Protein AF-A0A2P1JHD6-F1 (afdb_monomer)

Secondary structure (DSSP, 8-state):
-THHHHHHHHHHHHHTT--TTS---HHHHHHHHHHHHHHHHHHHHHHHHHHH-SS--HHHHHHHHHHHHHHHHHHHHHHHHHHTHHHHHHHHHHHTTSPPGGG---HHHHHHHHHHHHHHHHHHHHHHHHHHHHHHHHHHGGGGT--SS-----TTS-HHHHHHHHT-

pLDDT: mean 86.76, std 7.17, range [48.41, 95.06]

Organism: Anoplophora chinensis (NCBI:txid217632)

Sequence (168 aa):
MYFSLFNMCIILFNRMGVNPMKRYTMPQVLMYITTLSLQMSIIYLGMLLLVYKENVAITDVTNVMDSFMLISHGITKCTLVFVKRNNIRDLLDRIGNFWKIEDVQDEVERKEHQKYLKFIKTMSFLYNFLCICTTITFSCKPLFGELSFNTYRPERIPFHLLQVYESI

Solvent-accessible surface area (backbone atoms only — not comparable to full-atom values): 9421 Å² total; per-residue (Å²): 127,71,65,69,79,46,45,65,57,49,53,51,26,52,74,52,27,34,35,42,88,58,76,99,42,69,70,32,55,50,40,32,52,49,54,52,52,55,55,51,48,50,48,50,28,25,53,47,34,64,70,72,40,92,77,75,49,73,68,55,53,52,49,30,48,54,51,43,53,53,50,52,50,50,51,51,52,51,49,47,40,50,74,43,14,65,63,52,31,54,52,58,62,48,60,75,72,55,82,57,68,86,75,49,83,53,67,67,63,34,53,51,52,50,52,52,53,50,49,52,51,51,51,53,50,52,50,52,50,51,52,51,50,53,49,50,55,46,62,46,32,50,81,76,76,38,62,65,58,70,50,45,79,56,90,90,54,57,66,68,60,54,42,54,58,66,65,110

Mean predicted aligned error: 6.25 Å

Radius of gyration: 20.88 Å; Cα contacts (8 Å, |Δi|>4): 108; chains: 1; bounding box: 45×35×65 Å

Structure (mmCIF, N/CA/C/O backbone):
data_AF-A0A2P1JHD6-F1
#
_entry.id   AF-A0A2P1JHD6-F1
#
loop_
_atom_site.group_PDB
_atom_site.id
_atom_site.type_symbol
_atom_site.label_atom_id
_atom_site.label_alt_id
_atom_site.label_comp_id
_atom_site.label_asym_id
_atom_site.label_entity_id
_atom_site.label_seq_id
_atom_site.pdbx_PDB_ins_code
_atom_site.Cartn_x
_atom_site.Cartn_y
_atom_site.Cartn_z
_atom_site.occupancy
_atom_site.B_iso_or_equiv
_atom_site.auth_seq_id
_atom_site.auth_comp_id
_atom_site.auth_asym_id
_atom_site.auth_atom_id
_atom_site.pdbx_PDB_model_num
ATOM 1 N N . MET A 1 1 ? 17.722 0.449 -17.058 1.00 48.41 1 MET A N 1
ATOM 2 C CA . MET A 1 1 ? 17.245 1.828 -16.789 1.00 48.41 1 MET A CA 1
ATOM 3 C C . MET A 1 1 ? 15.810 1.881 -16.250 1.00 48.41 1 MET A C 1
ATOM 5 O O . MET A 1 1 ? 15.546 2.724 -15.409 1.00 48.41 1 MET A O 1
ATOM 9 N N . TYR A 1 2 ? 14.898 0.990 -16.665 1.00 56.25 2 TYR A N 1
ATOM 10 C CA . TYR A 1 2 ? 13.502 0.966 -16.185 1.00 56.25 2 TYR A CA 1
ATOM 11 C C . TYR A 1 2 ? 13.303 0.376 -14.780 1.00 56.25 2 TYR A C 1
ATOM 13 O O . TYR A 1 2 ? 12.367 0.744 -14.083 1.00 56.25 2 TYR A O 1
ATOM 21 N N . PHE A 1 3 ? 14.214 -0.484 -14.322 1.00 59.69 3 PHE A N 1
ATOM 22 C CA . PHE A 1 3 ? 14.130 -1.109 -12.997 1.00 59.69 3 PHE A CA 1
ATOM 23 C C . PHE A 1 3 ? 14.204 -0.109 -11.828 1.00 59.69 3 PHE A C 1
ATOM 25 O O . PHE A 1 3 ? 13.641 -0.371 -10.768 1.00 59.69 3 PHE A O 1
ATOM 32 N N . SER A 1 4 ? 14.848 1.053 -12.008 1.00 67.06 4 SER A N 1
ATOM 33 C CA . SER A 1 4 ? 14.936 2.066 -10.947 1.00 67.06 4 SER A CA 1
ATOM 34 C C . SER A 1 4 ? 13.582 2.701 -10.617 1.00 67.06 4 SER A C 1
ATOM 36 O O . SER A 1 4 ? 13.367 3.05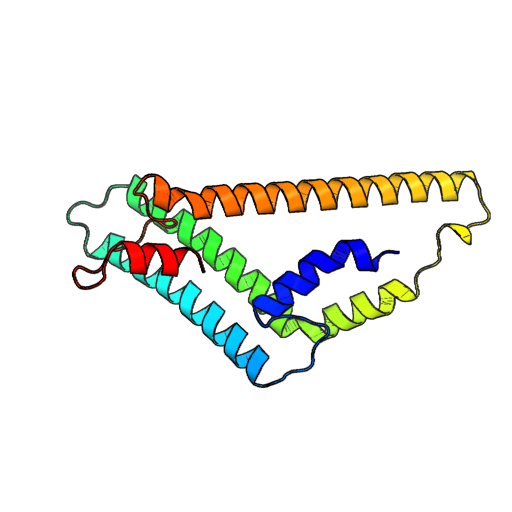8 -9.463 1.00 67.06 4 SER A O 1
ATOM 38 N N . LEU A 1 5 ? 12.655 2.770 -11.583 1.00 71.31 5 LEU A N 1
ATOM 39 C CA . LEU A 1 5 ? 11.283 3.254 -11.372 1.00 71.31 5 LEU A CA 1
ATOM 40 C C . LEU A 1 5 ? 10.517 2.370 -10.384 1.00 71.31 5 LEU A C 1
ATOM 42 O O . LEU A 1 5 ? 9.765 2.866 -9.551 1.00 71.31 5 LEU A O 1
ATOM 46 N N . PHE A 1 6 ? 10.731 1.058 -10.463 1.00 79.50 6 PHE A N 1
ATOM 47 C CA . PHE A 1 6 ? 10.008 0.080 -9.654 1.00 79.50 6 PHE A CA 1
ATOM 48 C C . PHE A 1 6 ? 10.733 -0.289 -8.364 1.00 79.50 6 PHE A C 1
ATOM 50 O O . PHE A 1 6 ? 10.153 -0.967 -7.521 1.00 79.50 6 PHE A O 1
ATOM 57 N N . ASN A 1 7 ? 11.979 0.152 -8.177 1.00 81.88 7 ASN A N 1
ATOM 58 C CA . ASN A 1 7 ? 12.805 -0.287 -7.057 1.00 81.88 7 ASN A CA 1
ATOM 59 C C . ASN A 1 7 ? 12.150 0.025 -5.702 1.00 81.88 7 ASN A C 1
ATOM 61 O O . ASN A 1 7 ? 12.070 -0.841 -4.834 1.00 81.88 7 ASN A O 1
ATOM 65 N N . MET A 1 8 ? 11.586 1.227 -5.553 1.00 80.75 8 MET A N 1
ATOM 66 C CA . MET A 1 8 ? 10.860 1.606 -4.338 1.00 80.75 8 MET A CA 1
ATOM 67 C C . MET A 1 8 ? 9.630 0.714 -4.106 1.00 80.75 8 MET A C 1
ATOM 69 O O . MET A 1 8 ? 9.441 0.204 -3.003 1.00 80.75 8 MET A O 1
ATOM 73 N N . CYS A 1 9 ? 8.842 0.448 -5.151 1.00 84.06 9 CYS A N 1
ATOM 74 C CA . CYS A 1 9 ? 7.679 -0.441 -5.072 1.00 84.06 9 CYS A CA 1
ATOM 75 C C . CYS A 1 9 ? 8.084 -1.870 -4.677 1.00 84.06 9 CYS A C 1
ATOM 77 O O . CYS A 1 9 ? 7.463 -2.470 -3.805 1.00 84.06 9 CYS A O 1
ATOM 79 N N . ILE A 1 10 ? 9.160 -2.406 -5.260 1.00 87.00 10 ILE A N 1
ATOM 80 C CA . ILE A 1 10 ? 9.677 -3.748 -4.952 1.00 87.00 10 ILE A CA 1
ATOM 81 C C . ILE A 1 10 ? 10.149 -3.837 -3.491 1.00 87.00 10 ILE A C 1
ATOM 83 O O . ILE A 1 10 ? 9.898 -4.848 -2.826 1.00 87.00 10 ILE A O 1
ATOM 87 N N . ILE A 1 11 ? 10.793 -2.788 -2.967 1.00 87.12 11 ILE A N 1
ATOM 88 C CA . ILE A 1 11 ? 11.192 -2.706 -1.553 1.00 87.12 11 ILE A CA 1
ATOM 89 C C . ILE A 1 11 ? 9.956 -2.735 -0.643 1.00 87.12 11 ILE A C 1
ATOM 91 O O . ILE A 1 11 ? 9.935 -3.501 0.323 1.00 87.12 11 ILE A O 1
ATOM 95 N N . LEU A 1 12 ? 8.915 -1.962 -0.964 1.00 85.38 12 LEU A N 1
ATOM 96 C CA . LEU A 1 12 ? 7.663 -1.946 -0.201 1.00 85.38 12 LEU A CA 1
ATOM 97 C C . LEU A 1 12 ? 6.954 -3.305 -0.249 1.00 85.38 12 LEU A C 1
ATOM 99 O O . LEU A 1 12 ? 6.604 -3.859 0.792 1.00 85.38 12 LEU A O 1
ATOM 103 N N . PHE A 1 13 ? 6.835 -3.911 -1.432 1.00 90.06 13 PHE A N 1
ATOM 104 C CA . PHE A 1 13 ? 6.261 -5.250 -1.584 1.00 90.06 13 PHE A CA 1
ATOM 105 C C . PHE A 1 13 ? 7.031 -6.305 -0.792 1.00 90.06 13 PHE A C 1
ATOM 107 O O . PHE A 1 13 ? 6.443 -7.268 -0.306 1.00 90.06 13 PHE A O 1
ATOM 114 N N . ASN A 1 14 ? 8.345 -6.137 -0.628 1.00 89.25 14 ASN A N 1
ATOM 115 C CA . ASN A 1 14 ? 9.132 -7.037 0.202 1.00 89.25 14 ASN A CA 1
ATOM 116 C C . ASN A 1 14 ? 8.756 -6.953 1.682 1.00 89.25 14 ASN A C 1
ATOM 118 O O . ASN A 1 14 ? 8.691 -7.992 2.332 1.00 89.25 14 ASN A O 1
ATOM 122 N N . ARG A 1 15 ? 8.502 -5.744 2.193 1.00 85.31 15 ARG A N 1
ATOM 123 C CA . ARG A 1 15 ? 8.084 -5.530 3.586 1.00 85.31 15 ARG A CA 1
ATOM 124 C C . ARG A 1 15 ? 6.668 -6.036 3.854 1.00 85.31 15 ARG A C 1
ATOM 126 O O . ARG A 1 15 ? 6.413 -6.545 4.933 1.00 85.31 15 ARG A O 1
ATOM 133 N N . MET A 1 16 ? 5.794 -5.976 2.853 1.00 86.31 16 MET A N 1
ATOM 134 C CA . MET A 1 16 ? 4.417 -6.484 2.935 1.00 86.31 16 MET A CA 1
ATOM 135 C C . MET A 1 16 ? 4.292 -7.990 2.629 1.00 86.31 16 MET A C 1
ATOM 137 O O . MET A 1 16 ? 3.190 -8.519 2.550 1.00 86.31 16 MET A O 1
ATOM 141 N N . GLY A 1 17 ? 5.401 -8.697 2.378 1.00 88.81 17 GLY A N 1
ATOM 142 C CA . GLY A 1 17 ? 5.376 -10.127 2.040 1.00 88.81 17 GLY A CA 1
ATOM 143 C C . GLY A 1 17 ? 4.858 -10.466 0.633 1.00 88.81 17 GLY A C 1
ATOM 144 O O . GLY A 1 17 ? 4.783 -11.639 0.280 1.00 88.81 17 GLY A O 1
ATOM 145 N N . VAL A 1 18 ? 4.574 -9.467 -0.209 1.00 91.69 18 VAL A N 1
ATOM 146 C CA . VAL A 1 18 ? 3.976 -9.631 -1.550 1.00 91.69 18 VAL A CA 1
ATOM 147 C C . VAL A 1 18 ? 4.970 -9.452 -2.703 1.00 91.69 18 VAL A C 1
ATOM 149 O O . VAL A 1 18 ? 4.570 -9.309 -3.852 1.00 91.69 18 VAL A O 1
ATOM 152 N N . ASN A 1 19 ? 6.282 -9.445 -2.439 1.00 91.44 19 ASN A N 1
ATOM 153 C CA . ASN A 1 19 ? 7.288 -9.209 -3.484 1.00 91.44 19 ASN A CA 1
ATOM 154 C C . ASN A 1 19 ? 7.228 -10.269 -4.606 1.00 91.44 19 ASN A C 1
ATOM 156 O O . ASN A 1 19 ? 7.549 -11.437 -4.344 1.00 91.44 19 ASN A O 1
ATOM 160 N N . PRO A 1 20 ? 6.921 -9.865 -5.857 1.00 88.88 20 PRO A N 1
ATOM 161 C CA . PRO A 1 20 ? 6.754 -10.794 -6.970 1.00 88.88 20 PRO A CA 1
ATOM 162 C C . PRO A 1 20 ? 8.060 -11.470 -7.407 1.00 88.88 20 PRO A C 1
ATOM 164 O O . PRO A 1 20 ? 8.020 -12.577 -7.935 1.00 88.88 20 PRO A O 1
ATOM 167 N N . MET A 1 21 ? 9.216 -10.857 -7.133 1.00 86.56 21 MET A N 1
ATOM 168 C CA . MET A 1 21 ? 10.533 -11.371 -7.534 1.00 86.56 21 MET A CA 1
ATOM 169 C C . MET A 1 21 ? 11.049 -12.494 -6.629 1.00 86.56 21 MET A C 1
ATOM 171 O O . MET A 1 21 ? 11.936 -13.253 -7.016 1.00 86.56 21 MET A O 1
ATOM 175 N N . LYS A 1 22 ? 10.523 -12.614 -5.406 1.00 84.75 22 LYS A N 1
ATOM 176 C CA . LYS A 1 22 ? 10.870 -13.723 -4.505 1.00 84.75 22 LYS A CA 1
ATOM 177 C C . LYS A 1 22 ? 10.038 -14.964 -4.856 1.00 84.75 22 LYS A C 1
ATOM 179 O O . LYS A 1 22 ? 9.076 -14.871 -5.612 1.00 84.75 22 LYS A O 1
ATOM 184 N N . ARG A 1 23 ? 10.403 -16.141 -4.340 1.00 76.94 23 ARG A N 1
ATOM 185 C CA . ARG A 1 23 ? 9.586 -17.374 -4.439 1.00 76.94 23 ARG A CA 1
ATOM 186 C C . ARG A 1 23 ? 8.601 -17.449 -3.266 1.00 76.94 23 ARG A C 1
ATOM 188 O O . ARG A 1 23 ? 8.768 -16.702 -2.312 1.00 76.94 23 ARG A O 1
ATOM 195 N N . TYR A 1 24 ? 7.608 -18.345 -3.304 1.00 78.44 24 TYR A N 1
ATOM 196 C CA . TYR A 1 24 ? 6.730 -18.635 -2.154 1.00 78.44 24 TYR A CA 1
ATOM 197 C C . TYR A 1 24 ? 7.523 -19.251 -0.995 1.00 78.44 24 TYR A C 1
ATOM 199 O O . TYR A 1 24 ? 7.524 -20.461 -0.792 1.00 78.44 24 TYR A O 1
ATOM 207 N N . THR A 1 25 ? 8.240 -18.423 -0.245 1.00 86.06 25 THR A N 1
ATOM 208 C CA . THR A 1 25 ? 8.890 -18.850 0.987 1.00 86.06 25 THR A CA 1
ATOM 209 C C . THR A 1 25 ? 7.912 -18.679 2.142 1.00 86.06 25 THR A C 1
ATOM 211 O O . THR A 1 25 ? 7.147 -17.713 2.177 1.00 86.06 25 THR A O 1
ATOM 214 N N . MET A 1 26 ? 7.943 -19.603 3.105 1.00 88.81 26 MET A N 1
ATOM 215 C CA . MET A 1 26 ? 7.077 -19.540 4.288 1.00 88.81 26 MET A CA 1
ATOM 216 C C . MET A 1 26 ? 7.100 -18.170 4.990 1.00 88.81 26 MET A C 1
ATOM 218 O O . MET A 1 26 ? 6.021 -17.651 5.268 1.00 88.81 26 MET A O 1
ATOM 222 N N . PRO A 1 27 ? 8.260 -17.503 5.185 1.00 89.19 27 PRO A N 1
ATOM 223 C CA . PRO A 1 27 ? 8.284 -16.170 5.785 1.00 89.19 27 PRO A CA 1
ATOM 224 C C . PRO A 1 27 ? 7.471 -15.129 5.010 1.00 89.19 27 PRO A C 1
ATOM 226 O O . PRO A 1 27 ? 6.837 -14.278 5.619 1.00 89.19 27 PRO A O 1
ATOM 229 N N . GLN A 1 28 ? 7.457 -15.184 3.674 1.00 88.81 28 GLN A N 1
ATOM 230 C CA . GLN A 1 28 ? 6.668 -14.244 2.874 1.00 88.81 28 GLN A CA 1
ATOM 231 C C . GLN A 1 28 ? 5.171 -14.463 3.024 1.00 88.81 28 GLN A C 1
ATOM 233 O O . GLN A 1 28 ? 4.426 -13.499 3.171 1.00 88.81 28 GLN A O 1
ATOM 238 N N . VAL A 1 29 ? 4.747 -15.726 2.992 1.00 91.38 29 VAL A N 1
ATOM 239 C CA . VAL A 1 29 ? 3.338 -16.084 3.163 1.00 91.38 29 VAL A CA 1
ATOM 240 C C . VAL A 1 29 ? 2.859 -15.672 4.553 1.00 91.38 29 VAL A C 1
ATOM 242 O O . VAL A 1 29 ? 1.801 -15.065 4.669 1.00 91.38 29 VAL A O 1
ATOM 245 N N . LEU A 1 30 ? 3.669 -15.917 5.587 1.00 93.38 30 LEU A N 1
ATOM 246 C CA . LEU A 1 30 ? 3.369 -15.485 6.951 1.00 93.38 30 LEU A CA 1
ATOM 247 C C . LEU A 1 30 ? 3.277 -13.961 7.063 1.00 93.38 30 LEU A C 1
ATOM 249 O O . LEU A 1 30 ? 2.301 -13.471 7.616 1.00 93.38 30 LEU A O 1
ATOM 253 N N . MET A 1 31 ? 4.228 -13.205 6.497 1.00 91.75 31 MET A N 1
ATOM 254 C CA . MET A 1 31 ? 4.151 -11.736 6.481 1.00 91.75 31 MET A CA 1
ATOM 255 C C . MET A 1 31 ? 2.860 -11.246 5.819 1.00 91.75 31 MET A C 1
ATOM 257 O O . MET A 1 31 ? 2.169 -10.411 6.391 1.00 91.75 31 MET A O 1
ATOM 261 N N . TYR A 1 32 ? 2.499 -11.810 4.664 1.00 93.00 32 TYR A N 1
ATOM 262 C CA . TYR A 1 32 ? 1.263 -11.459 3.966 1.00 93.00 32 TYR A CA 1
ATOM 263 C C . TYR A 1 32 ? 0.007 -11.756 4.804 1.00 93.00 32 TYR A C 1
ATOM 265 O O . TYR A 1 32 ? -0.854 -10.889 4.936 1.00 93.00 32 TYR A O 1
ATOM 273 N N . ILE A 1 33 ? -0.090 -12.949 5.406 1.00 94.31 33 ILE A N 1
ATOM 274 C CA . ILE A 1 33 ? -1.227 -13.329 6.262 1.00 94.31 33 ILE A CA 1
ATOM 275 C C . ILE A 1 33 ? -1.318 -12.414 7.484 1.00 94.31 33 ILE A C 1
ATOM 277 O O . ILE A 1 33 ? -2.416 -11.986 7.842 1.00 94.31 33 ILE A O 1
ATOM 281 N N . THR A 1 34 ? -0.184 -12.082 8.104 1.00 92.62 34 THR A N 1
ATOM 282 C CA . THR A 1 34 ? -0.140 -11.150 9.233 1.00 92.62 34 THR A CA 1
ATOM 283 C C . THR A 1 34 ? -0.639 -9.773 8.807 1.00 92.62 34 THR A C 1
ATOM 285 O O . THR A 1 34 ? -1.543 -9.249 9.447 1.00 92.62 34 THR A O 1
ATOM 288 N N . THR A 1 35 ? -0.141 -9.212 7.699 1.00 90.44 35 THR A N 1
ATOM 289 C CA . THR A 1 35 ? -0.611 -7.918 7.174 1.00 90.44 35 THR A CA 1
ATOM 290 C C . THR A 1 35 ? -2.113 -7.929 6.888 1.00 90.44 35 THR A C 1
ATOM 292 O O . THR A 1 35 ? -2.818 -7.009 7.295 1.00 90.44 35 THR A O 1
ATOM 295 N N . LEU A 1 36 ? -2.625 -8.984 6.245 1.00 92.62 36 LEU A N 1
ATOM 296 C CA . LEU A 1 36 ? -4.057 -9.133 5.979 1.00 92.62 36 LEU A CA 1
ATOM 297 C C . LEU A 1 36 ? -4.870 -9.180 7.280 1.00 92.62 36 LEU A C 1
ATOM 299 O O . LEU A 1 36 ? -5.890 -8.506 7.401 1.00 92.62 36 LEU A O 1
ATOM 303 N N . SER A 1 37 ? -4.407 -9.960 8.259 1.00 93.00 37 SER A N 1
ATOM 304 C CA . SER A 1 37 ? -5.084 -10.110 9.548 1.00 93.00 37 SER A CA 1
ATOM 305 C C . SER A 1 37 ? -5.153 -8.778 10.285 1.00 93.00 37 SER A C 1
ATOM 307 O O . SER A 1 37 ? -6.234 -8.408 10.729 1.00 93.00 37 SER A O 1
ATOM 309 N N . LEU A 1 38 ? -4.040 -8.032 10.336 1.00 91.06 38 LEU A N 1
ATOM 310 C CA . LEU A 1 38 ? -3.971 -6.703 10.950 1.00 91.06 38 LEU A CA 1
ATOM 311 C C . LEU A 1 38 ? -4.985 -5.741 10.313 1.00 91.06 38 LEU A C 1
ATOM 313 O O . LEU A 1 38 ? -5.786 -5.131 11.021 1.00 91.06 38 LEU A O 1
ATOM 317 N N . GLN A 1 39 ? -5.025 -5.680 8.981 1.00 90.81 39 GLN A N 1
ATOM 318 C CA . GLN A 1 39 ? -5.964 -4.828 8.247 1.00 90.81 39 GLN A CA 1
ATOM 319 C C . GLN A 1 39 ? -7.431 -5.204 8.510 1.00 90.81 39 GLN A C 1
ATOM 321 O O . GLN A 1 39 ? -8.265 -4.326 8.734 1.00 90.81 39 GLN A O 1
ATOM 326 N N . MET A 1 40 ? -7.752 -6.500 8.556 1.00 92.75 40 MET A N 1
ATOM 327 C CA . MET A 1 40 ? -9.106 -6.970 8.877 1.00 92.75 40 MET A CA 1
ATOM 328 C C . MET A 1 40 ? -9.524 -6.626 10.310 1.00 92.75 40 MET A C 1
ATOM 330 O O . MET A 1 40 ? -10.680 -6.274 10.544 1.00 92.75 40 MET A O 1
ATOM 334 N N . SER A 1 41 ? -8.605 -6.675 11.274 1.00 92.19 41 SER A N 1
ATOM 335 C CA . SER A 1 41 ? -8.906 -6.251 12.645 1.00 92.19 41 SER A CA 1
ATOM 336 C C . SER A 1 41 ? -9.171 -4.749 12.769 1.00 92.19 41 SER A C 1
ATOM 338 O O . SER A 1 41 ? -10.003 -4.378 13.591 1.00 92.19 41 SER A O 1
ATOM 340 N N . ILE A 1 42 ? -8.575 -3.887 11.935 1.00 90.81 42 ILE A N 1
ATOM 341 C CA . ILE A 1 42 ? -8.933 -2.455 11.902 1.00 90.81 42 ILE A CA 1
ATOM 342 C C . ILE A 1 42 ? -10.387 -2.279 11.434 1.00 90.81 42 ILE A C 1
ATOM 344 O O . ILE A 1 42 ? -11.143 -1.525 12.047 1.00 90.81 42 ILE A O 1
ATOM 348 N N . ILE A 1 43 ? -10.819 -3.027 10.408 1.00 92.69 43 ILE A N 1
ATOM 349 C CA . ILE A 1 43 ? -12.227 -3.034 9.963 1.00 92.69 43 ILE A CA 1
ATOM 350 C C . ILE A 1 43 ? -13.145 -3.478 11.108 1.00 92.69 43 ILE A C 1
ATOM 352 O O . ILE A 1 43 ? -14.154 -2.834 11.394 1.00 92.69 43 ILE A O 1
ATOM 356 N N . TYR A 1 44 ? -12.777 -4.552 11.807 1.00 93.25 44 TYR A N 1
ATOM 357 C CA . TYR A 1 44 ? -13.529 -5.034 12.962 1.00 93.25 44 TYR A CA 1
ATOM 358 C C . TYR A 1 44 ? -13.637 -3.978 14.076 1.00 93.25 44 TYR A C 1
ATOM 360 O O . TYR A 1 44 ? -14.730 -3.739 14.586 1.00 93.25 44 TYR A O 1
ATOM 368 N N . LEU A 1 45 ? -12.542 -3.290 14.417 1.00 91.75 45 LEU A N 1
ATOM 369 C CA . LEU A 1 45 ? -12.563 -2.212 15.411 1.00 91.75 45 LEU A CA 1
ATOM 370 C C . LEU A 1 45 ? -13.418 -1.018 14.956 1.00 91.75 45 LEU A C 1
ATOM 372 O O . LEU A 1 45 ? -14.092 -0.406 15.781 1.00 91.75 45 LEU A O 1
ATOM 376 N N . GLY A 1 46 ? -13.444 -0.700 13.659 1.00 91.75 46 GLY A N 1
ATOM 377 C CA . GLY A 1 46 ? -14.363 0.300 13.108 1.00 91.75 46 GLY A CA 1
ATOM 378 C C . GLY A 1 46 ? -15.835 -0.114 13.235 1.00 91.75 46 GLY A C 1
ATOM 379 O O . GLY A 1 46 ? -16.673 0.710 13.587 1.00 91.75 46 GLY A O 1
ATOM 380 N N . MET A 1 47 ? -16.160 -1.399 13.049 1.00 92.69 47 MET A N 1
ATOM 381 C CA . MET A 1 47 ? -17.519 -1.907 13.296 1.00 92.69 47 MET A CA 1
ATOM 382 C C . MET A 1 47 ? -17.905 -1.797 14.770 1.00 92.69 47 MET A C 1
ATOM 384 O O . M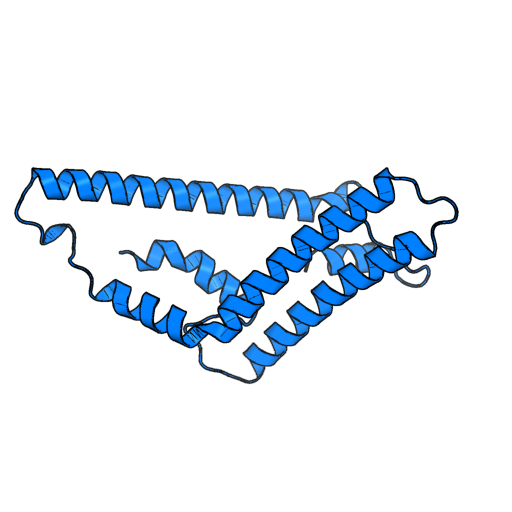ET A 1 47 ? -19.004 -1.345 15.087 1.00 92.69 47 MET A O 1
ATOM 388 N N . LEU A 1 48 ? -16.998 -2.172 15.677 1.00 92.62 48 LEU A N 1
ATOM 389 C CA . LEU A 1 48 ? -17.234 -2.047 17.114 1.00 92.62 48 LEU A CA 1
ATOM 390 C C . LEU A 1 48 ? -17.492 -0.598 17.535 1.00 92.62 48 LEU A C 1
ATOM 392 O O . LEU A 1 48 ? -18.282 -0.376 18.450 1.00 92.62 48 LEU A O 1
ATOM 396 N N . LEU A 1 49 ? -16.882 0.381 16.856 1.00 91.25 49 LEU A N 1
ATOM 397 C CA . LEU A 1 49 ? -17.109 1.797 17.146 1.00 91.25 49 LEU A CA 1
ATOM 398 C C . LEU A 1 49 ? -18.577 2.160 16.934 1.00 91.25 49 LEU A C 1
ATOM 400 O O . LEU A 1 49 ? -19.160 2.841 17.768 1.00 91.25 49 LEU A O 1
ATOM 404 N N . LEU A 1 50 ? -19.180 1.674 15.849 1.00 91.69 50 LEU A N 1
ATOM 405 C CA . LEU A 1 50 ? -20.586 1.932 15.538 1.00 91.69 50 LEU A CA 1
ATOM 406 C C . LEU A 1 50 ? -21.541 1.169 16.465 1.00 91.69 50 LEU A C 1
ATOM 408 O O . LEU A 1 50 ? -22.634 1.650 16.730 1.00 91.69 50 LEU A O 1
ATOM 412 N N . VAL A 1 51 ? -21.141 -0.006 16.960 1.00 91.88 51 VAL A N 1
ATOM 413 C CA . VAL A 1 51 ? -21.981 -0.836 17.842 1.00 91.88 51 VAL A CA 1
ATOM 414 C C . VAL A 1 51 ? -21.996 -0.316 19.279 1.00 91.88 51 VAL A C 1
ATOM 416 O O . VAL A 1 51 ? -23.049 -0.294 19.907 1.00 91.88 51 VAL A O 1
ATOM 419 N N . TYR A 1 52 ? -20.839 0.080 19.813 1.00 90.12 52 TYR A N 1
ATOM 420 C CA . TYR A 1 52 ? -20.709 0.478 21.219 1.00 90.12 52 TYR A CA 1
ATOM 421 C C . TYR A 1 52 ? -20.922 1.971 21.472 1.00 90.12 52 TYR A C 1
ATOM 423 O O . TYR A 1 52 ? -21.023 2.382 22.627 1.00 90.12 52 TYR A O 1
ATOM 431 N N . LYS A 1 53 ? -20.979 2.803 20.429 1.00 88.19 53 LYS A N 1
ATOM 432 C CA . LYS A 1 53 ? -21.242 4.233 20.593 1.00 88.19 53 LYS A CA 1
ATOM 433 C C . LYS A 1 53 ? -22.732 4.459 20.862 1.00 88.19 53 LYS A C 1
ATOM 435 O O . LYS A 1 53 ? -23.562 4.160 20.014 1.00 88.19 53 LYS A O 1
ATOM 440 N N . GLU A 1 54 ? -23.056 5.028 22.025 1.00 85.88 54 GLU A N 1
ATOM 441 C CA . GLU A 1 54 ? -24.447 5.250 22.469 1.00 85.88 54 GLU A CA 1
ATOM 442 C C . GLU A 1 54 ? -25.278 6.077 21.479 1.00 85.88 54 GLU A C 1
ATOM 444 O O . GLU A 1 54 ? -26.449 5.787 21.256 1.00 85.88 54 GLU A O 1
ATOM 449 N N . ASN A 1 55 ? -24.667 7.097 20.869 1.00 88.31 55 ASN A N 1
ATOM 450 C CA . ASN A 1 55 ? -25.299 7.948 19.867 1.00 88.31 55 ASN A CA 1
ATOM 451 C C . ASN A 1 55 ? -24.424 7.995 18.616 1.00 88.31 55 ASN A C 1
ATOM 453 O O . ASN A 1 55 ? -23.396 8.678 18.583 1.00 88.31 55 ASN A O 1
ATOM 457 N N . VAL A 1 56 ? -24.834 7.252 17.591 1.00 89.94 56 VAL A N 1
ATOM 458 C CA . VAL A 1 56 ? -24.150 7.213 16.297 1.00 89.94 56 VAL A CA 1
ATOM 459 C C . VAL A 1 56 ? -24.660 8.359 15.431 1.00 89.94 56 VAL A C 1
ATOM 461 O O . VAL A 1 56 ? -25.825 8.382 15.033 1.00 89.94 56 VAL A O 1
ATOM 464 N N . ALA A 1 57 ? -23.783 9.310 15.115 1.00 92.75 57 ALA A N 1
ATOM 465 C CA . ALA A 1 57 ? -24.072 10.338 14.128 1.00 92.75 57 ALA A CA 1
ATOM 466 C C . ALA A 1 57 ? -23.788 9.817 12.711 1.00 92.75 57 ALA A C 1
ATOM 468 O O . ALA A 1 57 ? -22.953 8.935 12.506 1.00 92.75 57 ALA A O 1
ATOM 469 N N . ILE A 1 58 ? -24.423 10.419 11.700 1.00 92.12 58 ILE A N 1
ATOM 470 C CA . ILE A 1 58 ? -24.155 10.094 10.286 1.00 92.12 58 ILE A CA 1
ATOM 471 C C . ILE A 1 58 ? -22.665 10.270 9.960 1.00 92.12 58 ILE A C 1
ATOM 473 O O . ILE A 1 58 ? -22.092 9.451 9.248 1.00 92.12 58 ILE A O 1
ATOM 477 N N . THR A 1 59 ? -22.027 11.289 10.540 1.00 90.06 59 THR A N 1
ATOM 478 C CA . THR A 1 59 ? -20.592 11.557 10.379 1.00 90.06 59 THR A CA 1
ATOM 479 C C . THR A 1 59 ? -19.713 10.411 10.872 1.00 90.06 59 THR A C 1
ATOM 481 O O . THR A 1 59 ? -18.655 10.165 10.303 1.00 90.06 59 THR A O 1
ATOM 484 N N . ASP A 1 60 ? -20.136 9.679 11.906 1.00 88.31 60 ASP A N 1
ATOM 485 C CA . ASP A 1 60 ? -19.387 8.521 12.401 1.00 88.31 60 ASP A CA 1
ATOM 486 C C . ASP A 1 60 ? -19.439 7.374 11.396 1.00 88.31 60 ASP A C 1
ATOM 488 O O . ASP A 1 60 ? -18.421 6.752 11.098 1.00 88.31 60 ASP A O 1
ATOM 492 N N . VAL A 1 61 ? -20.621 7.135 10.825 1.00 91.38 61 VAL A N 1
ATOM 493 C CA . VAL A 1 61 ? -20.825 6.098 9.810 1.00 91.38 61 VAL A CA 1
ATOM 494 C C . VAL A 1 61 ? -20.000 6.404 8.566 1.00 91.38 61 VAL A C 1
ATOM 496 O O . VAL A 1 61 ? -19.295 5.521 8.080 1.00 91.38 61 VAL A O 1
ATOM 499 N N . THR A 1 62 ? -20.037 7.644 8.068 1.00 92.81 62 THR A N 1
ATOM 500 C CA . THR A 1 62 ? -19.251 8.033 6.887 1.00 92.81 62 THR A CA 1
ATOM 501 C C . THR A 1 62 ? -17.753 7.896 7.146 1.00 92.81 62 THR A C 1
ATOM 503 O O . THR A 1 62 ? -17.050 7.314 6.329 1.00 92.81 62 THR A O 1
ATOM 506 N N . ASN A 1 63 ? -17.272 8.311 8.321 1.00 88.38 63 ASN A N 1
ATOM 507 C CA . ASN A 1 63 ? -15.860 8.212 8.694 1.00 88.38 63 ASN A CA 1
ATOM 508 C C . ASN A 1 63 ? -15.353 6.759 8.792 1.00 88.38 63 ASN A C 1
ATOM 510 O O . ASN A 1 63 ? -14.220 6.454 8.398 1.00 88.38 63 ASN A O 1
ATOM 514 N N . VAL A 1 64 ? -16.178 5.852 9.326 1.00 90.94 64 VAL A N 1
ATOM 515 C CA . VAL A 1 64 ? -15.862 4.416 9.371 1.00 90.94 64 VAL A CA 1
ATOM 516 C C . VAL A 1 64 ? -15.912 3.812 7.965 1.00 90.94 64 VAL A C 1
ATOM 518 O O . VAL A 1 64 ? -15.014 3.055 7.598 1.00 90.94 64 VAL A O 1
ATOM 521 N N . MET A 1 65 ? -16.901 4.184 7.146 1.00 92.75 65 MET A N 1
ATOM 522 C CA . MET A 1 65 ? -16.997 3.727 5.755 1.00 92.75 65 MET A CA 1
ATOM 523 C C . MET A 1 65 ? -15.803 4.170 4.909 1.00 92.75 65 MET A C 1
ATOM 525 O O . MET A 1 65 ? -15.255 3.346 4.178 1.00 92.75 65 MET A O 1
ATOM 529 N N . ASP A 1 66 ? -15.342 5.412 5.048 1.00 90.19 66 ASP A N 1
ATOM 530 C CA . ASP A 1 66 ? -14.143 5.901 4.360 1.00 90.19 66 ASP A CA 1
ATOM 531 C C . ASP A 1 66 ? -12.913 5.062 4.734 1.00 90.19 66 ASP A C 1
ATOM 533 O O . ASP A 1 66 ? -12.146 4.630 3.867 1.00 90.19 66 ASP A O 1
ATOM 537 N N . SER A 1 67 ? -12.769 4.742 6.025 1.00 90.19 67 SER A N 1
ATOM 53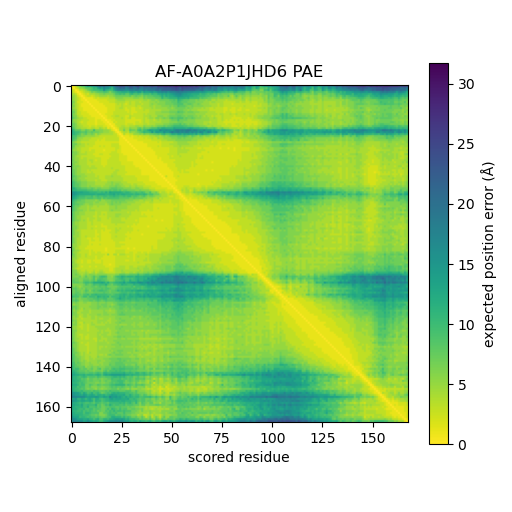8 C CA . SER A 1 67 ? -11.701 3.865 6.518 1.00 90.19 67 SER A CA 1
ATOM 539 C C . SER A 1 67 ? -11.813 2.458 5.919 1.00 90.19 67 SER A C 1
ATOM 541 O O . SER A 1 67 ? -10.814 1.885 5.482 1.00 90.19 67 SER A O 1
ATOM 543 N N . PHE A 1 68 ? -13.025 1.904 5.824 1.00 93.00 68 PHE A N 1
ATOM 544 C CA . PHE A 1 68 ? -13.253 0.583 5.236 1.00 93.00 68 PHE A CA 1
ATOM 545 C C . PHE A 1 68 ? -12.946 0.548 3.748 1.00 93.00 68 PHE A C 1
ATOM 547 O O . PHE A 1 68 ? -12.318 -0.407 3.291 1.00 93.00 68 PHE A O 1
ATOM 554 N N . MET A 1 69 ? -13.358 1.565 2.989 1.00 93.06 69 MET A N 1
ATOM 555 C CA . MET A 1 69 ? -13.049 1.654 1.564 1.00 93.06 69 MET A CA 1
ATOM 556 C C . MET A 1 69 ? -11.539 1.732 1.342 1.00 93.06 69 MET A C 1
ATOM 558 O O . MET A 1 69 ? -11.010 1.011 0.493 1.00 93.06 69 MET A O 1
ATOM 562 N N . LEU A 1 70 ? -10.834 2.540 2.140 1.00 90.38 70 LEU A N 1
ATOM 563 C CA . LEU A 1 70 ? -9.382 2.680 2.058 1.00 90.38 70 LEU A CA 1
ATOM 564 C C . LEU A 1 70 ? -8.661 1.358 2.360 1.00 90.38 70 LEU A C 1
ATOM 566 O O . LEU A 1 70 ? -7.817 0.917 1.575 1.00 90.38 70 LEU A O 1
ATOM 570 N N . ILE A 1 71 ? -9.026 0.689 3.457 1.00 91.56 71 ILE A N 1
ATOM 571 C CA . ILE A 1 71 ? -8.419 -0.589 3.851 1.00 91.56 71 ILE A CA 1
ATOM 572 C C . ILE A 1 71 ? -8.761 -1.681 2.832 1.00 91.56 71 ILE A C 1
ATOM 574 O O . ILE A 1 71 ? -7.873 -2.410 2.394 1.00 91.56 71 ILE A O 1
ATOM 578 N N . SER A 1 72 ? -10.014 -1.758 2.376 1.00 93.19 72 SER A N 1
ATOM 579 C CA . SER A 1 72 ? -10.448 -2.730 1.363 1.00 93.19 72 SER A CA 1
ATOM 580 C C . SER A 1 72 ? -9.710 -2.539 0.039 1.00 93.19 72 SER A C 1
ATOM 582 O O . SER A 1 72 ? -9.322 -3.519 -0.607 1.00 93.19 72 SER A O 1
ATOM 584 N N . HIS A 1 73 ? -9.460 -1.288 -0.359 1.00 92.62 73 HIS A N 1
ATOM 585 C CA . HIS A 1 73 ? -8.632 -0.978 -1.519 1.00 92.62 73 HIS A CA 1
ATOM 586 C C . HIS A 1 73 ? -7.206 -1.518 -1.340 1.00 92.62 73 HIS A C 1
ATOM 588 O O . HIS A 1 73 ? -6.697 -2.208 -2.227 1.00 92.62 73 HIS A O 1
ATOM 594 N N . GLY A 1 74 ? -6.590 -1.269 -0.179 1.00 90.50 74 GLY A N 1
ATOM 595 C CA . GLY A 1 74 ? -5.267 -1.787 0.180 1.00 90.50 74 GLY A CA 1
ATOM 596 C C . GLY A 1 74 ? -5.197 -3.316 0.142 1.00 90.50 74 GLY A C 1
ATOM 597 O O . GLY A 1 74 ? -4.358 -3.873 -0.572 1.00 90.50 74 GLY A O 1
ATOM 598 N N . ILE A 1 75 ? -6.133 -3.994 0.816 1.00 93.44 75 ILE A N 1
ATOM 599 C CA . ILE A 1 75 ? -6.263 -5.460 0.829 1.00 93.44 75 ILE A CA 1
ATOM 600 C C . ILE A 1 75 ? -6.364 -5.997 -0.597 1.00 93.44 75 ILE A C 1
ATOM 602 O O . ILE A 1 75 ? -5.634 -6.918 -0.968 1.00 93.44 75 ILE A O 1
ATOM 606 N N . THR A 1 76 ? -7.236 -5.411 -1.422 1.00 95.06 76 THR A N 1
ATOM 607 C CA . THR A 1 76 ? -7.458 -5.861 -2.802 1.00 95.06 76 THR A CA 1
ATOM 608 C C . THR A 1 76 ? -6.179 -5.750 -3.628 1.00 95.06 76 THR A C 1
ATOM 610 O O . THR A 1 76 ? -5.818 -6.692 -4.335 1.00 95.06 76 THR A O 1
ATOM 613 N N . LYS A 1 77 ? -5.450 -4.630 -3.524 1.00 92.31 77 LYS A N 1
ATOM 614 C CA . LYS A 1 77 ? -4.181 -4.434 -4.240 1.00 92.31 77 LYS A CA 1
ATOM 615 C C . LYS A 1 77 ? -3.103 -5.405 -3.760 1.00 92.31 77 LYS A C 1
ATOM 617 O O . LYS A 1 77 ? -2.472 -6.048 -4.597 1.00 92.31 77 LYS A O 1
ATOM 622 N N . CYS A 1 78 ? -2.922 -5.565 -2.450 1.00 92.00 78 CYS A N 1
ATOM 623 C CA . CYS A 1 78 ? -1.954 -6.508 -1.883 1.00 92.00 78 CYS A CA 1
ATOM 624 C C . CYS A 1 78 ? -2.264 -7.953 -2.291 1.00 92.00 78 CYS A C 1
ATOM 626 O O . CYS A 1 78 ? -1.376 -8.669 -2.756 1.00 92.00 78 CYS A O 1
ATOM 628 N N . THR A 1 79 ? -3.533 -8.353 -2.200 1.00 94.81 79 THR A N 1
ATOM 629 C CA . THR A 1 79 ? -4.007 -9.681 -2.610 1.00 94.81 79 THR A CA 1
ATOM 630 C C . THR A 1 79 ? -3.770 -9.906 -4.097 1.00 94.81 79 THR A C 1
ATOM 632 O O . THR A 1 79 ? -3.250 -10.950 -4.487 1.00 94.81 79 THR A O 1
ATOM 635 N N . LEU A 1 80 ? -4.083 -8.920 -4.945 1.00 94.69 80 LEU A N 1
ATOM 636 C CA . LEU A 1 80 ? -3.845 -9.010 -6.384 1.00 94.69 80 LEU A CA 1
ATOM 637 C C . LEU A 1 80 ? -2.359 -9.221 -6.688 1.00 94.69 80 LEU A C 1
ATOM 639 O O . LEU A 1 80 ? -2.027 -10.102 -7.481 1.00 94.69 80 LEU A O 1
ATOM 643 N N . VAL A 1 81 ? -1.470 -8.457 -6.044 1.00 92.69 81 VAL A N 1
ATOM 644 C CA . VAL A 1 81 ? -0.018 -8.600 -6.224 1.00 92.69 81 VAL A CA 1
ATOM 645 C C . VAL A 1 81 ? 0.460 -9.976 -5.757 1.00 92.69 81 VAL A C 1
ATOM 647 O O . VAL A 1 81 ? 1.239 -10.616 -6.461 1.00 92.69 81 VAL A O 1
ATOM 650 N N . PHE A 1 82 ? -0.039 -10.470 -4.623 1.00 93.62 82 PHE A N 1
ATOM 651 C CA . PHE A 1 82 ? 0.322 -11.783 -4.089 1.00 93.62 82 PHE A CA 1
ATOM 652 C C . PHE A 1 82 ? -0.161 -12.943 -4.978 1.00 93.62 82 PHE A C 1
ATOM 654 O O . PHE A 1 82 ? 0.604 -13.863 -5.276 1.00 93.62 82 PHE A O 1
ATOM 661 N N . VAL A 1 83 ? -1.416 -12.895 -5.436 1.00 93.75 83 VAL A N 1
ATOM 662 C CA . VAL A 1 83 ? -2.048 -13.946 -6.253 1.00 93.75 83 VAL A CA 1
ATOM 663 C C . VAL A 1 83 ? -1.516 -13.938 -7.685 1.00 93.75 83 VAL A C 1
ATOM 665 O O . VAL A 1 83 ? -1.220 -14.991 -8.246 1.00 93.75 83 VAL A O 1
ATOM 668 N N . LYS A 1 84 ? -1.364 -12.759 -8.298 1.00 94.12 84 LYS A N 1
ATOM 669 C CA . LYS A 1 84 ? -0.878 -12.604 -9.680 1.00 94.12 84 LYS A CA 1
ATOM 670 C C . LYS A 1 84 ? 0.633 -12.383 -9.757 1.00 94.12 84 LYS A C 1
ATOM 672 O O . LYS A 1 84 ? 1.131 -11.936 -10.789 1.00 94.12 84 LYS A O 1
ATOM 677 N N . ARG A 1 85 ? 1.378 -12.733 -8.704 1.00 91.00 85 ARG A N 1
ATOM 678 C CA . ARG A 1 85 ? 2.824 -12.483 -8.603 1.00 91.00 85 ARG A CA 1
ATOM 679 C C . ARG A 1 85 ? 3.625 -13.014 -9.790 1.00 91.00 85 ARG A C 1
ATOM 681 O O . ARG A 1 85 ? 4.554 -12.344 -10.219 1.00 91.00 85 ARG A O 1
ATOM 688 N N . ASN A 1 86 ? 3.261 -14.186 -10.323 1.00 91.31 86 ASN A N 1
ATOM 689 C CA . ASN A 1 86 ? 3.973 -14.804 -11.442 1.00 91.31 86 ASN A CA 1
ATOM 690 C C . ASN A 1 86 ? 3.790 -13.965 -12.708 1.00 91.31 86 ASN A C 1
ATOM 692 O O . ASN A 1 86 ? 4.770 -13.606 -13.341 1.00 91.31 86 ASN A O 1
ATOM 696 N N . ASN A 1 87 ? 2.559 -13.535 -12.997 1.00 93.12 87 ASN A N 1
ATOM 697 C CA . ASN A 1 87 ? 2.278 -12.657 -14.133 1.00 93.12 87 ASN A CA 1
ATOM 698 C C . ASN A 1 87 ? 3.011 -11.313 -13.998 1.00 93.12 87 ASN A C 1
ATOM 700 O O . ASN A 1 87 ? 3.543 -10.796 -14.974 1.00 93.12 87 ASN A O 1
ATOM 704 N N . ILE A 1 88 ? 3.045 -10.740 -12.789 1.00 90.88 88 ILE A N 1
ATOM 705 C CA . ILE A 1 88 ? 3.756 -9.480 -12.526 1.00 90.88 88 ILE A CA 1
ATOM 706 C C . ILE A 1 88 ? 5.263 -9.669 -12.704 1.00 90.88 88 ILE A C 1
ATOM 708 O O . ILE A 1 88 ? 5.917 -8.827 -13.311 1.00 90.88 88 ILE A O 1
ATOM 712 N N . ARG A 1 89 ? 5.816 -10.775 -12.203 1.00 90.06 89 ARG A N 1
ATOM 713 C CA . ARG A 1 89 ? 7.223 -11.120 -12.386 1.00 90.06 89 ARG A CA 1
ATOM 714 C C . ARG A 1 89 ? 7.566 -11.288 -13.862 1.00 90.06 89 ARG A C 1
ATOM 716 O O . ARG A 1 89 ? 8.531 -10.685 -14.307 1.00 90.06 89 ARG A O 1
ATOM 723 N N . ASP A 1 90 ? 6.755 -12.019 -14.619 1.00 90.81 90 ASP A N 1
ATOM 724 C CA . ASP A 1 90 ? 6.963 -12.208 -16.056 1.00 90.81 90 ASP A CA 1
ATOM 725 C C . ASP A 1 90 ? 6.959 -10.869 -16.802 1.00 90.81 90 ASP A C 1
ATOM 727 O O . ASP A 1 90 ? 7.765 -10.658 -17.706 1.00 90.81 90 ASP A O 1
ATOM 731 N N . LEU A 1 91 ? 6.082 -9.937 -16.413 1.00 88.88 91 LEU A N 1
ATOM 732 C CA . LEU A 1 91 ? 6.090 -8.577 -16.952 1.00 88.88 91 LEU A CA 1
ATOM 733 C C . LEU A 1 91 ? 7.385 -7.841 -16.594 1.00 88.88 91 LEU A C 1
ATOM 735 O O . LEU A 1 91 ? 8.000 -7.259 -17.481 1.00 88.88 91 LEU A O 1
ATOM 739 N N . LEU A 1 92 ? 7.822 -7.890 -15.331 1.00 86.81 92 LEU A N 1
ATOM 740 C CA . LEU A 1 92 ? 9.063 -7.249 -14.880 1.00 86.81 92 LEU A CA 1
ATOM 741 C C . LEU A 1 92 ? 10.305 -7.820 -15.578 1.00 86.81 92 LEU A C 1
ATOM 743 O O . LEU A 1 92 ? 11.179 -7.053 -15.979 1.00 86.81 92 LEU A O 1
ATOM 747 N N . ASP A 1 93 ? 10.365 -9.136 -15.775 1.00 86.62 93 ASP A N 1
ATOM 748 C CA . ASP A 1 93 ? 11.465 -9.806 -16.471 1.00 86.62 93 ASP A CA 1
ATOM 749 C C . ASP A 1 93 ? 11.482 -9.412 -17.962 1.00 86.62 93 ASP A C 1
ATOM 751 O O . ASP A 1 93 ? 12.543 -9.148 -18.532 1.00 86.62 93 ASP A O 1
ATOM 755 N N . ARG A 1 94 ? 10.306 -9.245 -18.589 1.00 86.56 94 ARG A N 1
ATOM 756 C CA . ARG A 1 94 ? 10.185 -8.755 -19.975 1.00 86.56 94 ARG A CA 1
ATOM 757 C C . ARG A 1 94 ? 10.575 -7.289 -20.145 1.00 86.56 94 ARG A C 1
ATOM 759 O O . ARG A 1 94 ? 10.941 -6.910 -21.254 1.00 86.56 94 ARG A O 1
ATOM 766 N N . ILE A 1 95 ? 10.560 -6.471 -19.085 1.00 80.69 95 ILE A N 1
ATOM 767 C CA . ILE A 1 95 ? 10.963 -5.057 -19.180 1.00 80.69 95 ILE A CA 1
ATOM 768 C C . ILE A 1 95 ? 12.416 -4.912 -19.663 1.00 80.69 95 ILE A C 1
ATOM 770 O O . ILE A 1 95 ? 12.750 -3.945 -20.347 1.00 80.69 95 ILE A O 1
ATOM 774 N N . GLY A 1 96 ? 13.281 -5.877 -19.337 1.00 71.50 96 GLY A N 1
ATOM 775 C CA . GLY A 1 96 ? 14.670 -5.895 -19.800 1.00 71.50 96 GLY A CA 1
ATOM 776 C C . GLY A 1 96 ? 14.836 -6.139 -21.303 1.00 71.50 96 GLY A C 1
ATOM 777 O O . GLY A 1 96 ? 15.895 -5.823 -21.838 1.00 71.50 96 GLY A O 1
ATOM 778 N N . ASN A 1 97 ? 13.801 -6.656 -21.972 1.00 79.62 97 ASN A N 1
ATOM 779 C CA . ASN A 1 97 ? 13.837 -7.045 -23.382 1.00 79.62 97 ASN A CA 1
ATOM 780 C C . ASN A 1 97 ? 13.288 -5.966 -24.328 1.00 79.62 97 ASN A C 1
ATOM 782 O O . ASN A 1 97 ? 13.313 -6.163 -25.541 1.00 79.62 97 ASN A O 1
ATOM 786 N N . PHE A 1 98 ? 12.765 -4.849 -23.809 1.00 77.31 98 PHE A N 1
ATOM 787 C CA . PHE A 1 98 ? 12.346 -3.739 -24.667 1.00 77.31 98 PHE A CA 1
ATOM 788 C C . PHE A 1 98 ? 13.556 -3.040 -25.289 1.00 77.31 98 PHE A C 1
ATOM 790 O O . PHE A 1 98 ? 14.614 -2.935 -24.662 1.00 77.31 98 PHE A O 1
ATOM 797 N N . TRP A 1 99 ? 13.370 -2.529 -26.510 1.00 72.25 99 TRP A N 1
ATOM 798 C CA . TRP A 1 99 ? 14.382 -1.749 -27.217 1.00 72.25 99 TRP A CA 1
ATOM 799 C C . TRP A 1 99 ? 14.873 -0.590 -26.357 1.00 72.25 99 TRP A C 1
ATOM 801 O O . TRP A 1 99 ? 14.090 0.096 -25.684 1.00 72.25 99 TRP A O 1
ATOM 811 N N . LYS A 1 100 ? 16.187 -0.374 -26.366 1.00 81.38 100 LYS A N 1
ATOM 812 C CA . LYS A 1 100 ? 16.753 0.789 -25.702 1.00 81.38 100 LYS A CA 1
ATOM 813 C C . LYS A 1 100 ? 16.488 2.007 -26.578 1.00 81.38 100 LYS A C 1
ATOM 815 O O . LYS A 1 100 ? 16.502 1.924 -27.802 1.00 81.38 100 LYS A O 1
ATOM 820 N N . ILE A 1 101 ? 16.240 3.149 -25.949 1.00 82.25 101 ILE A N 1
ATOM 821 C CA . ILE A 1 101 ? 15.944 4.393 -26.673 1.00 82.25 101 ILE A CA 1
ATOM 822 C C . ILE A 1 101 ? 17.149 4.811 -27.528 1.00 82.25 101 ILE A C 1
ATOM 824 O O . ILE A 1 101 ? 16.993 5.442 -28.569 1.00 82.25 101 ILE A O 1
ATOM 828 N N . GLU A 1 102 ? 18.350 4.439 -27.092 1.00 84.00 102 GLU A N 1
ATOM 829 C CA . GLU A 1 102 ? 19.604 4.663 -27.800 1.00 84.00 102 GLU A CA 1
ATOM 830 C C . GLU A 1 102 ? 19.685 3.897 -29.131 1.00 84.00 102 GLU A C 1
ATOM 832 O O . GLU A 1 102 ? 20.374 4.360 -30.037 1.00 84.00 102 GLU A O 1
ATOM 837 N N . ASP A 1 103 ? 18.953 2.785 -29.271 1.00 86.12 103 ASP A N 1
ATOM 838 C CA . ASP A 1 103 ? 18.969 1.929 -30.465 1.00 86.12 103 ASP A CA 1
ATOM 839 C C . ASP A 1 103 ? 18.024 2.445 -31.577 1.00 86.12 103 ASP A C 1
ATOM 841 O O . ASP A 1 103 ? 18.066 1.957 -32.710 1.00 86.12 103 ASP A O 1
ATOM 845 N N . VAL A 1 104 ? 17.183 3.448 -31.280 1.00 86.88 104 VAL A N 1
ATOM 846 C CA . VAL A 1 104 ? 16.254 4.07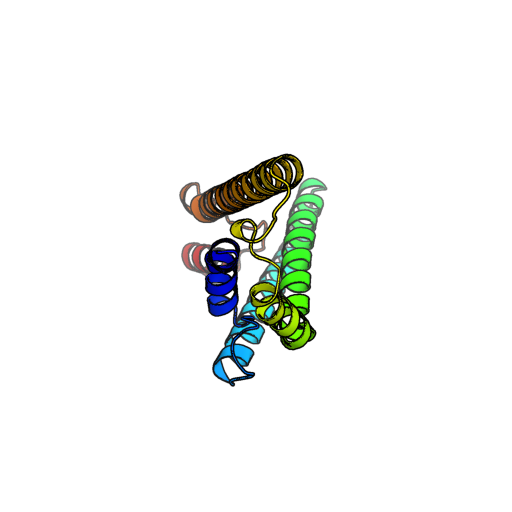3 -32.238 1.00 86.88 104 VAL A CA 1
ATOM 847 C C . VAL A 1 104 ? 17.030 4.988 -33.191 1.00 86.88 104 VAL A C 1
ATOM 849 O O . VAL A 1 104 ? 17.646 5.969 -32.764 1.00 86.88 104 VAL A O 1
ATOM 852 N N . GLN A 1 105 ? 16.996 4.659 -34.487 1.00 90.25 105 GLN A N 1
ATOM 853 C CA . GLN A 1 105 ? 17.742 5.370 -35.535 1.00 90.25 105 GLN A CA 1
ATOM 854 C C . GLN A 1 105 ? 17.125 6.734 -35.878 1.00 90.25 105 GLN A C 1
ATOM 856 O O . GLN A 1 105 ? 17.860 7.691 -36.123 1.00 90.25 105 GLN A O 1
ATOM 861 N N . ASP A 1 106 ? 15.793 6.842 -35.869 1.00 92.62 106 ASP A N 1
ATOM 862 C CA . ASP A 1 106 ? 15.091 8.100 -36.129 1.00 92.62 106 ASP A CA 1
ATOM 863 C C . ASP A 1 106 ? 15.267 9.068 -34.945 1.00 92.62 106 ASP A C 1
ATOM 865 O O . ASP A 1 106 ? 14.891 8.793 -33.801 1.00 92.62 106 ASP A O 1
ATOM 869 N N . GLU A 1 107 ? 15.869 10.230 -35.210 1.00 91.06 107 GLU A N 1
ATOM 870 C CA . GLU A 1 107 ? 16.138 11.236 -34.187 1.00 91.06 107 GLU A CA 1
ATOM 871 C C . GLU A 1 107 ? 14.864 11.888 -33.631 1.00 91.06 107 GLU A C 1
ATOM 873 O O . GLU A 1 107 ? 14.825 12.218 -32.439 1.00 91.06 107 GLU A O 1
ATOM 878 N N . VAL A 1 108 ? 13.836 12.077 -34.463 1.00 92.44 108 VAL A N 1
ATOM 879 C CA . VAL A 1 108 ? 12.556 12.668 -34.056 1.00 92.44 108 VAL A CA 1
ATOM 880 C C . VAL A 1 108 ? 11.841 11.704 -33.118 1.00 92.44 108 VAL A C 1
ATOM 882 O O . VAL A 1 108 ? 11.537 12.076 -31.983 1.00 92.44 108 VAL A O 1
ATOM 885 N N . GLU A 1 109 ? 11.687 10.448 -33.539 1.00 90.56 109 GLU A N 1
ATOM 886 C CA . GLU A 1 109 ? 11.046 9.395 -32.746 1.00 90.56 109 GLU A CA 1
ATOM 887 C C . GLU A 1 109 ? 11.775 9.182 -31.407 1.00 90.56 109 GLU A C 1
ATOM 889 O O . GLU A 1 109 ? 11.169 9.129 -30.332 1.00 90.56 109 GLU A O 1
ATOM 894 N N . ARG A 1 110 ? 13.113 9.159 -31.435 1.00 90.69 110 ARG A N 1
ATOM 895 C CA . ARG A 1 110 ? 13.939 9.065 -30.226 1.00 90.69 110 ARG A CA 1
ATOM 896 C C . ARG A 1 110 ? 13.693 10.228 -29.262 1.00 90.69 110 ARG A C 1
ATOM 898 O O . ARG A 1 110 ? 13.567 9.999 -28.056 1.00 90.69 110 ARG A O 1
ATOM 905 N N . LYS A 1 111 ? 13.609 11.473 -29.750 1.00 91.12 111 LYS A N 1
ATOM 906 C CA . LYS A 1 111 ? 13.324 12.654 -28.908 1.00 91.12 111 LYS A CA 1
ATOM 907 C C . LYS A 1 111 ? 11.926 12.593 -28.294 1.00 91.12 111 LYS A C 1
ATOM 909 O O . LYS A 1 111 ? 11.759 12.984 -27.135 1.00 91.12 111 LYS A O 1
ATOM 914 N N . GLU A 1 112 ? 10.928 12.106 -29.024 1.00 90.94 112 GLU A N 1
ATOM 915 C CA . GLU A 1 112 ? 9.571 11.930 -28.498 1.00 90.94 112 GLU A CA 1
ATOM 916 C C . GLU A 1 112 ? 9.515 10.861 -27.402 1.00 90.94 112 GLU A C 1
ATOM 918 O O . GLU A 1 112 ? 9.018 11.130 -26.303 1.00 90.94 112 GLU A O 1
ATOM 923 N N . HIS A 1 113 ? 10.137 9.701 -27.626 1.00 88.69 113 HIS A N 1
ATOM 924 C CA . HIS A 1 113 ? 10.257 8.656 -26.608 1.00 88.69 113 HIS A CA 1
ATOM 925 C C . HIS A 1 113 ? 10.991 9.138 -25.350 1.00 88.69 113 HIS A C 1
ATOM 927 O O . HIS A 1 113 ? 10.571 8.836 -24.229 1.00 88.69 113 HIS A O 1
ATOM 933 N N . GLN A 1 114 ? 12.047 9.946 -25.497 1.00 89.50 114 GLN A N 1
ATOM 934 C CA . GLN A 1 114 ? 12.741 10.552 -24.356 1.00 89.50 114 GLN A CA 1
ATOM 935 C C . GLN A 1 114 ? 11.839 11.498 -23.557 1.00 89.50 114 GLN A C 1
ATOM 937 O O . GLN A 1 114 ? 11.857 11.458 -22.322 1.00 89.50 114 GLN A O 1
ATOM 942 N N . LYS A 1 115 ? 11.033 12.331 -24.231 1.00 91.50 115 LYS A N 1
ATOM 943 C CA . LYS A 1 115 ? 10.055 13.206 -23.564 1.00 91.50 115 LYS A CA 1
ATOM 944 C C . LYS A 1 115 ? 9.034 12.384 -22.783 1.00 91.50 115 LYS A C 1
ATOM 946 O O . LYS A 1 115 ? 8.794 12.682 -21.612 1.00 91.50 115 LYS A O 1
ATOM 951 N N . TYR A 1 116 ? 8.498 11.325 -23.388 1.00 89.00 116 TYR A N 1
ATOM 952 C CA . TYR A 1 116 ? 7.518 10.452 -22.745 1.00 89.00 116 TYR A CA 1
ATOM 953 C C . TYR A 1 116 ? 8.109 9.721 -21.533 1.00 89.00 116 TYR A C 1
ATOM 955 O O . TYR A 1 116 ? 7.523 9.710 -20.451 1.00 89.00 116 TYR A O 1
ATOM 963 N N . LEU A 1 117 ? 9.330 9.193 -21.661 1.00 86.81 117 LEU A N 1
ATOM 964 C CA . LEU A 1 117 ? 10.028 8.552 -20.551 1.00 86.81 117 LEU A CA 1
ATOM 965 C C . LEU A 1 117 ? 10.296 9.531 -19.403 1.00 86.81 117 LEU A C 1
ATOM 967 O O . LEU A 1 117 ? 10.146 9.171 -18.233 1.00 86.81 117 LEU A O 1
ATOM 971 N N . LYS A 1 118 ? 10.708 10.764 -19.722 1.00 89.94 118 LYS A N 1
ATOM 972 C CA . LYS A 1 118 ? 10.923 11.815 -18.722 1.00 89.94 118 LYS A CA 1
ATOM 973 C C . LYS A 1 118 ? 9.617 12.147 -18.007 1.00 89.94 118 LYS A C 1
ATOM 975 O O . LYS A 1 118 ? 9.615 12.208 -16.783 1.00 89.94 118 LYS A O 1
ATOM 980 N N . PHE A 1 119 ? 8.519 12.277 -18.748 1.00 92.00 119 PHE A N 1
ATOM 981 C CA . PHE A 1 119 ? 7.191 12.497 -18.184 1.00 92.00 119 PHE A CA 1
ATOM 982 C C . PHE A 1 119 ? 6.782 11.374 -17.222 1.00 92.00 119 PHE A C 1
ATOM 984 O O .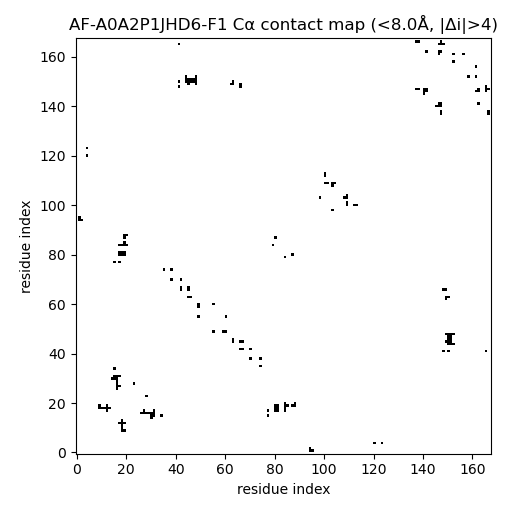 PHE A 1 119 ? 6.459 11.665 -16.072 1.00 92.00 119 PHE A O 1
ATOM 991 N N . ILE A 1 120 ? 6.889 10.102 -17.631 1.00 88.38 120 ILE A N 1
ATOM 992 C CA . ILE A 1 120 ? 6.590 8.952 -16.758 1.00 88.38 120 ILE A CA 1
ATOM 993 C C . ILE A 1 120 ? 7.453 8.992 -15.496 1.00 88.38 120 ILE A C 1
ATOM 995 O O . ILE A 1 120 ? 6.931 8.842 -14.396 1.00 88.38 120 ILE A O 1
ATOM 999 N N . LYS A 1 121 ? 8.763 9.233 -15.626 1.00 87.00 121 LYS A N 1
ATOM 1000 C CA . LYS A 1 121 ? 9.674 9.323 -14.473 1.00 87.00 121 LYS A CA 1
ATOM 1001 C C . LYS A 1 121 ? 9.275 10.430 -13.508 1.00 87.00 121 LYS A C 1
ATOM 1003 O O . LYS A 1 121 ? 9.235 10.190 -12.305 1.00 87.00 121 LYS A O 1
ATOM 1008 N N . THR A 1 122 ? 8.964 11.616 -14.023 1.00 89.81 122 THR A N 1
ATOM 1009 C CA . THR A 1 122 ? 8.527 12.749 -13.205 1.00 89.81 122 THR A CA 1
ATOM 1010 C C . THR A 1 122 ? 7.197 12.455 -12.519 1.00 89.81 122 THR A C 1
ATOM 1012 O O . THR A 1 122 ? 7.082 12.685 -11.319 1.00 89.81 122 THR A O 1
ATOM 1015 N N . MET A 1 123 ? 6.221 11.891 -13.234 1.00 90.75 123 MET A N 1
ATOM 1016 C CA . MET A 1 123 ? 4.915 11.547 -12.667 1.00 90.75 123 MET A CA 1
ATOM 1017 C C . MET A 1 123 ? 5.015 10.435 -11.624 1.00 90.75 123 MET A C 1
ATOM 1019 O O . MET A 1 123 ? 4.433 10.556 -10.551 1.00 90.75 123 MET A O 1
ATOM 1023 N N . SER A 1 124 ? 5.803 9.387 -11.878 1.00 86.94 124 SER A N 1
ATOM 1024 C CA . SER A 1 124 ? 6.067 8.345 -10.882 1.00 86.94 124 SER A CA 1
ATOM 1025 C C . SER A 1 124 ? 6.781 8.901 -9.653 1.00 86.94 124 SER A C 1
ATOM 1027 O O . SER A 1 124 ? 6.426 8.530 -8.538 1.00 86.94 124 SER A O 1
ATOM 1029 N N . PHE A 1 125 ? 7.765 9.789 -9.821 1.00 87.00 125 PHE A N 1
ATOM 1030 C CA . PHE A 1 125 ? 8.436 10.430 -8.690 1.00 87.00 125 PHE A CA 1
ATOM 1031 C C . PHE A 1 125 ? 7.461 11.278 -7.867 1.00 87.00 125 PHE A C 1
ATOM 1033 O O . PHE A 1 125 ? 7.387 11.106 -6.654 1.00 87.00 125 PHE A O 1
ATOM 1040 N N . LEU A 1 126 ? 6.675 12.135 -8.527 1.00 91.06 126 LEU A N 1
ATOM 1041 C CA . LEU A 1 126 ? 5.681 12.984 -7.874 1.00 91.06 126 LEU A CA 1
ATOM 1042 C C . LEU A 1 126 ? 4.635 12.150 -7.129 1.00 91.06 126 LEU A C 1
ATOM 1044 O O . LEU A 1 126 ? 4.340 12.433 -5.973 1.00 91.06 126 LEU A O 1
ATOM 1048 N N . TYR A 1 127 ? 4.120 11.094 -7.759 1.00 89.06 127 TYR A N 1
ATOM 1049 C CA . TYR A 1 127 ? 3.169 10.181 -7.133 1.00 89.06 127 TYR A CA 1
ATOM 1050 C C . TYR A 1 127 ? 3.753 9.528 -5.875 1.00 89.06 127 TYR A C 1
ATOM 1052 O O . TYR A 1 127 ? 3.142 9.600 -4.813 1.00 89.06 127 TYR A O 1
ATOM 1060 N N . ASN A 1 128 ? 4.959 8.953 -5.959 1.00 86.00 128 ASN A N 1
ATOM 1061 C CA . ASN A 1 128 ? 5.604 8.345 -4.793 1.00 86.00 128 ASN A CA 1
ATOM 1062 C C . ASN A 1 128 ? 5.867 9.377 -3.689 1.00 86.00 128 ASN A C 1
ATOM 1064 O O . ASN A 1 128 ? 5.649 9.077 -2.520 1.00 86.00 128 ASN A O 1
ATOM 1068 N N . PHE A 1 129 ? 6.288 10.593 -4.044 1.00 88.38 129 PHE A N 1
ATOM 1069 C CA . PHE A 1 129 ? 6.479 11.675 -3.083 1.00 88.38 129 PHE A CA 1
ATOM 1070 C C . PHE A 1 129 ? 5.173 12.022 -2.354 1.00 88.38 129 PHE A C 1
ATOM 1072 O O . PHE A 1 129 ? 5.153 12.055 -1.127 1.00 88.38 129 PHE A O 1
ATOM 1079 N N . LEU A 1 130 ? 4.064 12.183 -3.084 1.00 92.31 130 LEU A N 1
ATOM 1080 C CA . LEU A 1 130 ? 2.746 12.428 -2.492 1.00 92.31 130 LEU A CA 1
ATOM 1081 C C . LEU A 1 130 ? 2.289 11.267 -1.596 1.00 92.31 130 LEU A C 1
ATOM 1083 O O . LEU A 1 130 ? 1.766 11.506 -0.508 1.00 92.31 130 LEU A O 1
ATOM 1087 N N . CYS A 1 131 ? 2.526 10.015 -1.999 1.00 88.00 131 CYS A N 1
ATOM 1088 C CA . CYS A 1 131 ? 2.255 8.842 -1.163 1.00 88.00 131 CYS A CA 1
ATOM 1089 C C . CYS A 1 131 ? 3.077 8.846 0.135 1.00 88.00 131 CYS A C 1
ATOM 1091 O O . CYS A 1 131 ? 2.545 8.540 1.198 1.00 88.00 131 CYS A O 1
ATOM 1093 N N . ILE A 1 132 ? 4.359 9.219 0.081 1.00 87.44 132 ILE A N 1
ATOM 1094 C CA . ILE A 1 132 ? 5.199 9.346 1.281 1.00 87.44 132 ILE A CA 1
ATOM 1095 C C . ILE A 1 132 ? 4.668 10.463 2.182 1.00 87.44 132 ILE A C 1
ATOM 1097 O O . ILE A 1 132 ? 4.487 10.231 3.372 1.00 87.44 132 ILE A O 1
ATOM 1101 N N . CYS A 1 133 ? 4.381 11.648 1.634 1.00 91.31 133 CYS A N 1
ATOM 1102 C CA . CYS A 1 133 ? 3.846 12.767 2.409 1.00 91.31 133 CYS A CA 1
ATOM 1103 C C . CYS A 1 133 ? 2.528 12.401 3.094 1.00 91.31 133 CYS A C 1
ATOM 1105 O O . CYS A 1 133 ? 2.397 12.604 4.295 1.00 91.31 133 CYS A O 1
ATOM 1107 N N . THR A 1 134 ? 1.585 11.805 2.360 1.00 88.56 134 THR A N 1
ATOM 1108 C CA . THR A 1 134 ? 0.299 11.359 2.922 1.00 88.56 134 THR A CA 1
ATOM 1109 C C . THR A 1 134 ? 0.483 10.292 3.995 1.00 88.56 134 THR A C 1
ATOM 1111 O O . THR A 1 134 ? -0.150 10.385 5.044 1.00 88.56 134 THR A O 1
ATOM 1114 N N . THR A 1 135 ? 1.399 9.339 3.791 1.00 85.19 135 THR A N 1
ATOM 1115 C CA . THR A 1 135 ? 1.750 8.337 4.808 1.00 85.19 135 THR A CA 1
ATOM 1116 C C . THR A 1 135 ? 2.308 9.005 6.064 1.00 85.19 135 THR A C 1
ATOM 1118 O O . THR A 1 135 ? 1.831 8.718 7.153 1.00 85.19 135 THR A O 1
ATOM 1121 N N . ILE A 1 136 ? 3.254 9.942 5.932 1.00 87.00 136 ILE A N 1
ATOM 1122 C CA . ILE A 1 136 ? 3.826 10.682 7.070 1.00 87.00 136 ILE A CA 1
ATOM 1123 C C . ILE A 1 136 ? 2.737 11.461 7.807 1.00 87.00 136 ILE A C 1
ATOM 1125 O O . ILE A 1 136 ? 2.650 11.366 9.025 1.00 87.00 136 ILE A O 1
ATOM 1129 N N . THR A 1 137 ? 1.879 12.196 7.093 1.00 86.94 137 THR A N 1
ATOM 1130 C CA . THR A 1 137 ? 0.764 12.930 7.706 1.00 86.94 137 THR A CA 1
ATOM 1131 C C . THR A 1 137 ? -0.138 11.993 8.503 1.00 86.94 137 THR A C 1
ATOM 1133 O O . THR A 1 137 ? -0.499 12.310 9.634 1.00 86.94 137 THR A O 1
ATOM 1136 N N . PHE A 1 138 ? -0.456 10.820 7.951 1.00 83.12 138 PHE A N 1
ATOM 1137 C CA . PHE A 1 138 ? -1.273 9.816 8.622 1.00 83.12 138 PHE A CA 1
ATOM 1138 C C . PHE A 1 138 ? -0.570 9.238 9.859 1.00 83.12 138 PHE A C 1
ATOM 1140 O O . PHE A 1 138 ? -1.162 9.193 10.932 1.00 83.12 138 PHE A O 1
ATOM 1147 N N . SER A 1 139 ? 0.718 8.900 9.749 1.00 81.12 139 SER A N 1
ATOM 1148 C CA . SER A 1 139 ? 1.545 8.409 10.860 1.00 81.12 139 SER A CA 1
ATOM 1149 C C . SER A 1 139 ? 1.816 9.462 11.941 1.00 81.12 139 SER A C 1
ATOM 1151 O O . SER A 1 139 ? 2.150 9.100 13.066 1.00 81.12 139 SER A O 1
ATOM 1153 N N . CYS A 1 140 ? 1.683 10.755 11.629 1.00 83.94 140 CYS A N 1
ATOM 1154 C CA . CYS A 1 140 ? 1.849 11.851 12.583 1.00 83.94 140 CYS A CA 1
ATOM 1155 C C . CYS A 1 140 ? 0.554 12.243 13.309 1.00 83.94 140 CYS A C 1
ATOM 1157 O O . CYS A 1 140 ? 0.654 12.929 14.323 1.00 83.94 140 CYS A O 1
ATOM 1159 N N . LYS A 1 141 ? -0.635 11.800 12.865 1.00 81.94 141 LYS A N 1
ATOM 1160 C CA . LYS A 1 141 ? -1.909 12.025 13.586 1.00 81.94 141 LYS A CA 1
ATOM 1161 C C . LYS A 1 141 ? -1.837 11.689 15.089 1.00 81.94 141 LYS A C 1
ATOM 1163 O O . LYS A 1 141 ? -2.285 12.512 15.890 1.00 81.94 141 LYS A O 1
ATOM 1168 N N . PRO A 1 142 ? -1.182 10.585 15.507 1.00 77.44 142 PRO A N 1
ATOM 1169 C CA . PRO A 1 142 ? -0.926 10.281 16.914 1.00 77.44 142 PRO A CA 1
ATOM 1170 C C . PRO A 1 142 ? -0.293 11.400 17.747 1.00 77.44 142 PRO A C 1
ATOM 1172 O O . PRO A 1 142 ? -0.602 11.512 18.934 1.00 77.44 142 PRO A O 1
ATOM 1175 N N . LEU A 1 143 ? 0.568 12.238 17.154 1.00 79.75 143 LEU A N 1
ATOM 1176 C CA . LEU A 1 143 ? 1.223 13.356 17.849 1.00 79.75 143 LEU A CA 1
ATOM 1177 C C . LEU A 1 143 ? 0.234 14.458 18.245 1.00 79.75 143 LEU A C 1
ATOM 1179 O O . LEU A 1 143 ? 0.503 15.219 19.169 1.00 79.75 143 LEU A O 1
ATOM 1183 N N . PHE A 1 144 ? -0.914 14.514 17.572 1.00 82.31 144 PHE A N 1
ATOM 1184 C CA . PHE A 1 144 ? -2.005 15.442 17.857 1.00 82.31 144 PHE A CA 1
ATOM 1185 C C . PHE A 1 144 ? -3.091 14.816 18.747 1.00 82.31 144 PHE A C 1
ATOM 1187 O O . PHE A 1 144 ? -4.119 15.439 18.989 1.00 82.31 144 PHE A O 1
ATOM 1194 N N . GLY A 1 145 ? -2.866 13.599 19.262 1.00 77.06 145 GLY A N 1
ATOM 1195 C CA . GLY A 1 145 ? -3.822 12.893 20.119 1.00 77.06 145 GLY A CA 1
ATOM 1196 C C . GLY A 1 145 ? -4.933 12.164 19.360 1.00 77.06 145 GLY A C 1
ATOM 1197 O O . GLY A 1 145 ? -5.890 11.710 19.983 1.00 77.06 145 GLY A O 1
ATOM 1198 N N . GLU A 1 146 ? -4.804 12.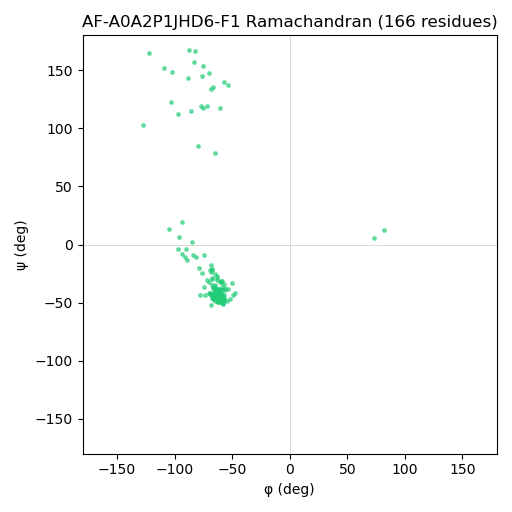013 18.041 1.00 80.06 146 GLU A N 1
ATOM 1199 C CA . GLU A 1 146 ? -5.780 11.326 17.192 1.00 80.06 146 GLU A CA 1
ATOM 1200 C C . GLU A 1 146 ? -5.314 9.910 16.827 1.00 80.06 146 GLU A C 1
ATOM 1202 O O . GLU A 1 146 ? -4.116 9.637 16.706 1.00 80.06 146 GLU A O 1
ATOM 1207 N N . LEU A 1 147 ? -6.266 8.991 16.649 1.00 81.88 147 LEU A N 1
ATOM 1208 C CA . LEU A 1 147 ? -5.999 7.703 16.012 1.00 81.88 147 LEU A CA 1
ATOM 1209 C C . LEU A 1 147 ? -5.866 7.891 14.499 1.00 81.88 147 LEU A C 1
ATOM 1211 O O . LEU A 1 147 ? -6.409 8.831 13.910 1.00 81.88 147 LEU A O 1
ATOM 1215 N N . SER A 1 148 ? -5.117 6.998 13.864 1.00 80.62 148 SER A N 1
ATOM 1216 C CA . SER A 1 148 ? -4.905 7.056 12.422 1.00 80.62 148 SER A CA 1
ATOM 1217 C C . SER A 1 148 ? -6.228 6.773 11.704 1.00 80.62 148 SER A C 1
ATOM 1219 O O . SER A 1 148 ? -6.630 7.522 10.803 1.00 80.62 148 SER A O 1
ATOM 1221 N N . PHE A 1 149 ? -6.947 5.756 12.189 1.00 81.69 149 PHE A N 1
ATOM 1222 C CA . PHE A 1 149 ? -8.282 5.375 11.749 1.00 81.69 149 PHE A CA 1
ATOM 1223 C C . PHE A 1 149 ? -9.334 5.697 12.818 1.00 81.69 149 PHE A C 1
ATOM 1225 O O . PHE A 1 149 ? -9.069 5.692 14.017 1.00 81.69 149 PHE A O 1
ATOM 1232 N N . ASN A 1 150 ? -10.568 5.954 12.381 1.00 81.06 150 ASN A N 1
ATOM 1233 C CA . ASN A 1 150 ? -11.692 6.153 13.296 1.00 81.06 150 ASN A CA 1
ATOM 1234 C C . ASN A 1 150 ? -12.199 4.789 13.782 1.00 81.06 150 ASN A C 1
ATOM 1236 O O . ASN A 1 150 ? -13.116 4.215 13.196 1.00 81.06 150 ASN A O 1
ATOM 1240 N N . THR A 1 151 ? -11.568 4.247 14.822 1.00 84.75 151 THR A N 1
ATOM 1241 C CA . THR A 1 151 ? -11.855 2.906 15.348 1.00 84.75 151 THR A CA 1
ATOM 1242 C C . THR A 1 151 ? -12.246 2.927 16.822 1.00 84.75 151 THR A C 1
ATOM 1244 O O . THR A 1 151 ? -12.054 3.908 17.544 1.00 84.75 151 THR A O 1
ATOM 1247 N N . TYR A 1 152 ? -12.825 1.818 17.283 1.00 85.44 152 TYR A N 1
ATOM 1248 C CA . TYR A 1 152 ? -13.094 1.606 18.695 1.00 85.44 152 TYR A CA 1
ATOM 1249 C C . TYR A 1 152 ? -11.793 1.433 19.472 1.00 85.44 152 TYR A C 1
ATOM 1251 O O . TYR A 1 152 ? -10.943 0.620 19.107 1.00 85.44 152 TYR A O 1
ATOM 1259 N N . ARG A 1 153 ? -11.689 2.133 20.604 1.00 85.94 153 ARG A N 1
ATOM 1260 C CA . ARG A 1 153 ? -10.597 1.973 21.561 1.00 85.94 153 ARG A CA 1
ATOM 1261 C C . ARG A 1 153 ? -11.028 1.037 22.694 1.00 85.94 153 ARG A C 1
ATOM 1263 O O . ARG A 1 153 ? -11.842 1.445 23.521 1.00 85.94 153 ARG A O 1
ATOM 1270 N N . PRO A 1 154 ? -10.449 -0.170 22.807 1.00 84.06 154 PRO A N 1
ATOM 1271 C CA . PRO A 1 154 ? -10.743 -1.055 23.926 1.00 84.06 154 PRO A CA 1
ATOM 1272 C C . PRO A 1 154 ? -10.220 -0.476 25.242 1.00 84.06 154 PRO A C 1
ATOM 1274 O O . PRO A 1 154 ? -9.067 -0.055 25.321 1.00 84.06 154 PRO A O 1
ATOM 1277 N N . GLU A 1 155 ? -11.030 -0.529 26.299 1.00 83.69 155 GLU A N 1
ATOM 1278 C CA . GLU A 1 155 ? -10.687 0.020 27.624 1.00 83.69 155 GLU A CA 1
ATOM 1279 C C . GLU A 1 155 ? -9.396 -0.572 28.208 1.00 83.69 155 GLU A C 1
ATOM 1281 O O . GLU A 1 155 ? -8.630 0.109 28.886 1.00 83.69 155 GLU A O 1
ATOM 1286 N N . ARG A 1 156 ? -9.133 -1.852 27.916 1.00 84.69 156 ARG A N 1
ATOM 1287 C CA . ARG A 1 156 ? -7.969 -2.595 28.423 1.00 84.69 156 ARG A CA 1
ATOM 1288 C C . ARG A 1 156 ? -6.681 -2.336 27.643 1.00 84.69 156 ARG A C 1
ATOM 1290 O O . ARG A 1 156 ? -5.624 -2.785 28.079 1.00 84.69 156 ARG A O 1
ATOM 1297 N N . ILE A 1 157 ? -6.752 -1.667 26.490 1.00 84.06 157 ILE A N 1
ATOM 1298 C CA . ILE A 1 157 ? -5.591 -1.436 25.630 1.00 84.06 157 ILE A CA 1
ATOM 1299 C C . ILE A 1 157 ? -5.112 0.015 25.797 1.00 84.06 157 ILE A C 1
ATOM 1301 O O . ILE A 1 157 ? -5.877 0.954 25.547 1.00 84.06 157 ILE A O 1
ATOM 1305 N N . PRO A 1 158 ? -3.841 0.235 26.193 1.00 84.94 158 PRO A N 1
ATOM 1306 C CA . PRO A 1 158 ? -3.270 1.573 26.260 1.00 84.94 158 PRO A CA 1
ATOM 1307 C C . PRO A 1 158 ? -3.342 2.279 24.907 1.00 84.94 158 PRO A C 1
ATOM 1309 O O . PRO A 1 158 ? -3.059 1.683 23.868 1.00 84.94 158 PRO A O 1
ATOM 1312 N N . PHE A 1 159 ? -3.651 3.575 24.931 1.00 80.06 159 PHE A N 1
ATOM 1313 C CA . PHE A 1 159 ? -3.794 4.389 23.723 1.00 80.06 159 PHE A CA 1
ATOM 1314 C C . PHE A 1 159 ? -2.583 4.289 22.792 1.00 80.06 159 PHE A C 1
ATOM 1316 O O . PHE A 1 159 ? -2.736 4.025 21.607 1.00 80.06 159 PHE A O 1
ATOM 1323 N N . HIS A 1 160 ? -1.376 4.409 23.345 1.00 80.38 160 HIS A N 1
ATOM 1324 C CA . HIS A 1 160 ? -0.136 4.365 22.573 1.00 80.38 160 HIS A CA 1
ATOM 1325 C C . HIS A 1 160 ? 0.105 3.021 21.879 1.00 80.38 160 HIS A C 1
ATOM 1327 O O . HIS A 1 160 ? 0.691 2.989 20.801 1.00 80.38 160 HIS A O 1
ATOM 1333 N N . LEU A 1 161 ? -0.378 1.914 22.456 1.00 82.56 161 L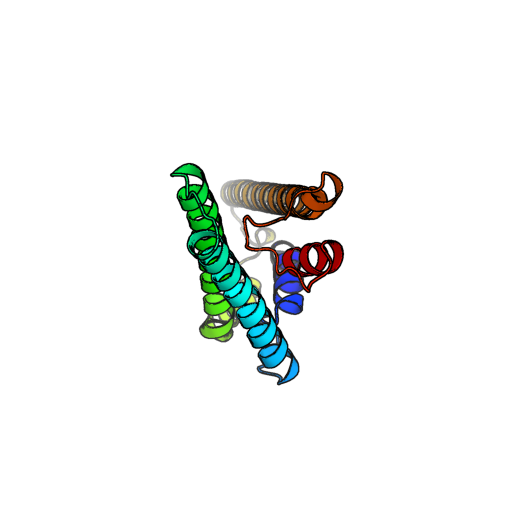EU A N 1
ATOM 1334 C CA . LEU A 1 161 ? -0.277 0.607 21.808 1.00 82.56 161 LEU A CA 1
ATOM 1335 C C . LEU A 1 161 ? -1.187 0.547 20.577 1.00 82.56 161 LEU A C 1
ATOM 1337 O O . LEU A 1 161 ? -0.766 0.064 19.530 1.00 82.56 161 LEU A O 1
ATOM 1341 N N . LEU A 1 162 ? -2.405 1.085 20.694 1.00 82.56 162 LEU A N 1
ATOM 1342 C CA . LEU A 1 162 ? -3.352 1.175 19.583 1.00 82.56 162 LEU A CA 1
ATOM 1343 C C . LEU A 1 162 ? -2.854 2.135 18.489 1.00 82.56 162 LEU A C 1
ATOM 1345 O O . LEU A 1 162 ? -2.971 1.826 17.309 1.00 82.56 162 LEU A O 1
ATOM 1349 N N . GLN A 1 163 ? -2.216 3.245 18.871 1.00 79.38 163 GLN A N 1
ATOM 1350 C CA . GLN A 1 163 ? -1.587 4.176 17.928 1.00 79.38 163 GLN A CA 1
ATOM 1351 C C . GLN A 1 163 ? -0.481 3.510 17.104 1.00 79.38 163 GLN A C 1
ATOM 1353 O O . GLN A 1 163 ? -0.458 3.643 15.883 1.00 79.38 163 GLN A O 1
ATOM 1358 N N . VAL A 1 164 ? 0.432 2.783 17.760 1.00 79.12 164 VAL A N 1
ATOM 1359 C CA . VAL A 1 164 ? 1.491 2.048 17.052 1.00 79.12 164 VAL A CA 1
ATOM 1360 C C . VAL A 1 164 ? 0.873 0.985 16.151 1.00 79.12 164 VAL A C 1
ATOM 1362 O O . VAL A 1 164 ? 1.261 0.867 14.995 1.00 79.12 164 VAL A O 1
ATOM 1365 N N . TYR A 1 165 ? -0.120 0.256 16.650 1.00 82.81 165 TYR A N 1
ATOM 1366 C CA . TYR A 1 165 ? -0.811 -0.782 15.900 1.00 82.81 165 TYR A CA 1
ATOM 1367 C C . TYR A 1 165 ? -1.455 -0.269 14.600 1.00 82.81 165 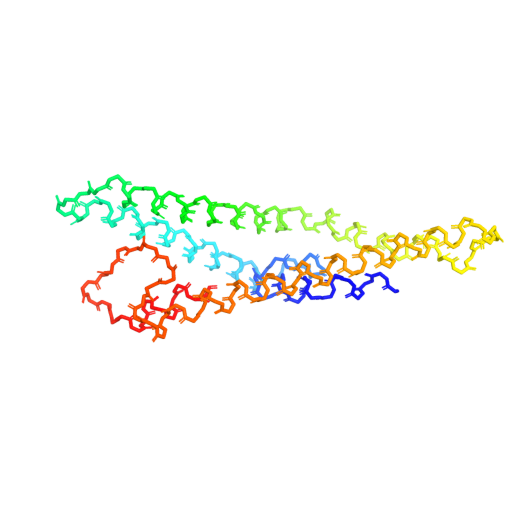TYR A C 1
ATOM 1369 O O . TYR A 1 165 ? -1.262 -0.873 13.552 1.00 82.81 165 TYR A O 1
ATOM 1377 N N . GLU A 1 166 ? -2.159 0.863 14.640 1.00 78.88 166 GLU A N 1
ATOM 1378 C CA . GLU A 1 166 ? -2.785 1.463 13.453 1.00 78.88 166 GLU A CA 1
ATOM 1379 C C . GLU A 1 166 ? -1.799 2.145 12.493 1.00 78.88 166 GLU A C 1
ATOM 1381 O O . GLU A 1 166 ? -2.181 2.566 11.401 1.00 78.88 166 GLU A O 1
ATOM 1386 N N . SER A 1 167 ? -0.539 2.297 12.904 1.00 70.00 167 SER A N 1
ATOM 1387 C CA . SER A 1 167 ? 0.535 2.833 12.060 1.00 70.00 167 SER A CA 1
ATOM 1388 C C . SER A 1 167 ? 1.297 1.759 11.266 1.00 70.00 167 SER A C 1
ATOM 1390 O O . SER A 1 167 ? 2.176 2.113 10.476 1.00 70.00 167 SER A O 1
ATO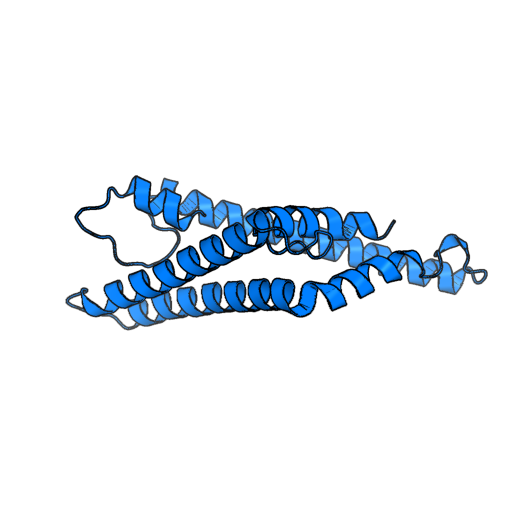M 1392 N N . ILE A 1 168 ? 0.975 0.474 11.481 1.00 62.25 168 ILE A N 1
ATOM 1393 C CA . ILE A 1 168 ? 1.556 -0.707 10.810 1.00 62.25 168 ILE A CA 1
ATOM 1394 C C . ILE A 1 168 ? 0.725 -1.092 9.583 1.00 62.25 168 ILE A C 1
ATOM 1396 O O . ILE A 1 168 ? 1.351 -1.360 8.530 1.00 62.25 168 ILE A O 1
#

Foldseek 3Di:
DCVVLCVVVQVVCVQQLLRLQDDPDPVSVVSVVVSLVLLVVQLVQLVVLQVPDPDDDPVSVVQSVVSVVVSVVVNVVSVCSNVCSPVVVVVVVCVVVDDDLVPDPDPVVSVVVVVVVVVVSVVSVVVVVVVVVVLVVLLCCVVVVDASGSGHDDPPDDPVVNNVSSND